Protein AF-D4KC86-F1 (afdb_monomer_lite)

Radius of gyration: 19.9 Å; chains: 1; bounding box: 44×31×63 Å

Secondary structure (DSSP, 8-state):
------EEEEEETTEEEEE-HHHHHHHHHHHHHHHHHHHHHHHHHHHHHHHHHHH---HHHHHTTHHHHHHHHHHH--TTS-HHHHHHHHHHHHHHHH-PPP----

Organism: NCBI:txid657322

pLDDT: mean 86.6, std 14.2, range [39.25, 98.12]

Structure (mmCIF, N/CA/C/O backbone):
data_AF-D4KC86-F1
#
_entry.id   AF-D4KC86-F1
#
loop_
_atom_site.group_PDB
_atom_site.id
_atom_site.type_symbol
_atom_site.label_atom_id
_atom_site.label_alt_id
_atom_site.label_comp_id
_atom_site.label_asym_id
_atom_site.label_entity_id
_atom_site.label_seq_id
_atom_site.pdbx_PDB_ins_code
_atom_site.Cartn_x
_atom_site.Cartn_y
_atom_site.Cartn_z
_atom_site.occupancy
_atom_site.B_iso_or_equiv
_atom_site.auth_seq_id
_atom_site.auth_comp_id
_atom_site.auth_asym_id
_atom_site.auth_atom_id
_atom_site.pdbx_PDB_model_num
ATOM 1 N N . MET A 1 1 ? 24.774 -19.933 -31.213 1.00 39.25 1 MET A N 1
ATOM 2 C CA . MET A 1 1 ? 24.033 -19.362 -30.068 1.00 39.25 1 MET A CA 1
ATOM 3 C C . MET A 1 1 ? 23.675 -17.934 -30.437 1.00 39.25 1 MET A C 1
ATOM 5 O O . MET A 1 1 ? 24.571 -17.185 -30.799 1.00 39.25 1 MET A O 1
ATOM 9 N N . ASN A 1 2 ? 22.379 -17.625 -30.522 1.00 46.81 2 ASN A N 1
ATOM 10 C CA . ASN A 1 2 ? 21.878 -16.374 -31.096 1.00 46.81 2 ASN A CA 1
ATOM 11 C C . ASN A 1 2 ? 22.165 -15.190 -30.169 1.00 46.81 2 ASN A C 1
ATOM 13 O O . ASN A 1 2 ? 21.728 -15.176 -29.025 1.00 46.81 2 ASN A O 1
ATOM 17 N N . SER A 1 3 ? 22.846 -14.186 -30.709 1.00 54.84 3 SER A N 1
ATOM 18 C CA . SER A 1 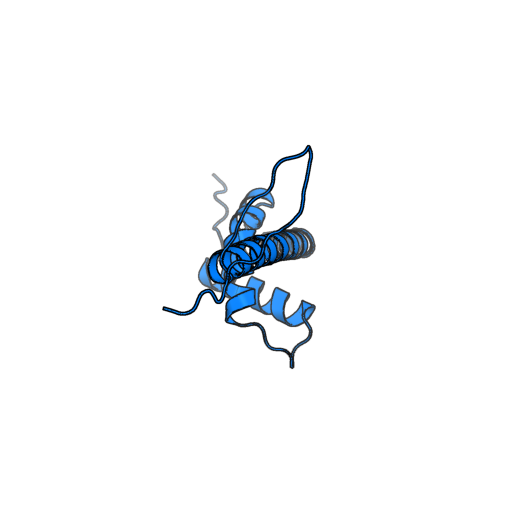3 ? 23.066 -12.852 -30.150 1.00 54.84 3 SER A CA 1
ATOM 19 C C . SER A 1 3 ? 21.776 -12.016 -30.155 1.00 54.84 3 SER A C 1
ATOM 21 O O . SER A 1 3 ? 21.716 -10.950 -30.765 1.00 54.84 3 SER A O 1
ATOM 23 N N . LYS A 1 4 ? 20.704 -12.530 -29.554 1.00 60.03 4 LYS A N 1
ATOM 24 C CA . LYS A 1 4 ? 19.457 -11.789 -29.348 1.00 60.03 4 LYS A CA 1
ATOM 25 C C . LYS A 1 4 ? 19.362 -11.496 -27.857 1.00 60.03 4 LYS A C 1
ATOM 27 O O . LYS A 1 4 ? 19.598 -12.416 -27.085 1.00 60.03 4 LYS A O 1
ATOM 32 N N . ASN A 1 5 ? 19.033 -10.251 -27.499 1.00 59.47 5 ASN A N 1
ATOM 33 C CA . ASN A 1 5 ? 18.701 -9.780 -26.142 1.00 59.47 5 ASN A CA 1
ATOM 34 C C . ASN A 1 5 ? 19.795 -8.991 -25.389 1.00 59.47 5 ASN A C 1
ATOM 36 O O . ASN A 1 5 ? 19.916 -9.112 -24.177 1.00 59.47 5 ASN A O 1
ATOM 40 N N . LYS A 1 6 ? 20.568 -8.133 -26.064 1.00 58.47 6 LYS A N 1
ATOM 41 C CA . LYS A 1 6 ? 21.230 -6.999 -25.389 1.00 58.47 6 LYS A CA 1
ATOM 42 C C . LYS A 1 6 ? 20.582 -5.708 -25.862 1.00 58.47 6 LYS A C 1
ATOM 44 O O . LYS A 1 6 ? 20.659 -5.397 -27.049 1.00 58.47 6 LYS A O 1
ATOM 49 N N . ILE A 1 7 ? 19.935 -4.986 -24.950 1.00 64.88 7 ILE A N 1
ATOM 50 C CA . ILE A 1 7 ? 19.449 -3.630 -25.205 1.00 64.88 7 ILE A CA 1
ATOM 51 C C . ILE A 1 7 ? 20.435 -2.684 -24.515 1.00 64.88 7 ILE A C 1
ATOM 53 O O . ILE A 1 7 ? 20.698 -2.789 -23.318 1.00 64.88 7 ILE A O 1
ATOM 57 N N . VAL A 1 8 ? 21.038 -1.793 -25.300 1.00 61.94 8 VAL A N 1
ATOM 58 C CA . VAL A 1 8 ? 21.920 -0.733 -24.798 1.00 61.94 8 VAL A CA 1
ATOM 59 C C . VAL A 1 8 ? 21.041 0.450 -24.409 1.00 61.94 8 VAL A C 1
ATOM 61 O O . VAL A 1 8 ? 20.330 0.979 -25.264 1.00 61.94 8 VAL A O 1
ATOM 64 N N . VAL A 1 9 ? 21.093 0.886 -23.149 1.00 66.00 9 VAL A N 1
ATOM 65 C CA . VAL A 1 9 ? 20.315 2.039 -22.668 1.00 66.00 9 VAL A CA 1
ATOM 66 C C . VAL A 1 9 ? 21.258 3.193 -22.310 1.00 66.00 9 VAL A C 1
ATOM 68 O O . VAL A 1 9 ? 21.917 3.184 -21.279 1.00 66.00 9 VAL A O 1
ATOM 71 N N . THR A 1 10 ? 21.276 4.169 -23.228 1.00 63.81 10 THR A N 1
ATOM 72 C CA . THR A 1 10 ? 21.787 5.561 -23.200 1.00 63.81 10 THR A CA 1
ATOM 73 C C . THR A 1 10 ? 23.236 5.842 -22.763 1.00 63.81 10 THR A C 1
ATOM 75 O O . THR A 1 10 ? 23.798 5.221 -21.868 1.00 63.81 10 THR A O 1
ATOM 78 N N . SER A 1 11 ? 23.828 6.873 -23.380 1.00 55.78 11 SER A N 1
ATOM 79 C CA . SER A 1 11 ? 25.042 7.534 -22.902 1.00 55.78 11 SER A CA 1
ATOM 80 C C . SER A 1 11 ? 24.676 8.671 -21.943 1.00 55.78 11 SER A C 1
ATOM 82 O O . SER A 1 11 ? 24.301 9.756 -22.391 1.00 55.78 11 SER A O 1
ATOM 84 N N . TRP A 1 12 ? 24.834 8.465 -20.637 1.00 59.75 12 TRP A N 1
ATOM 85 C CA . TRP A 1 12 ? 24.823 9.563 -19.665 1.00 59.75 12 TRP A CA 1
ATOM 86 C C . TRP A 1 12 ? 26.251 9.782 -19.160 1.00 59.75 12 TRP A C 1
ATOM 88 O O . TRP A 1 12 ? 26.919 8.840 -18.731 1.00 59.75 12 TRP A O 1
ATOM 98 N N . ASN A 1 13 ? 26.772 11.005 -19.299 1.00 71.12 13 ASN A N 1
ATOM 99 C CA . ASN A 1 13 ? 28.167 11.359 -18.986 1.00 71.12 13 ASN A CA 1
ATOM 100 C C . ASN A 1 13 ? 29.232 10.450 -19.642 1.00 71.12 13 ASN A C 1
ATOM 102 O O . ASN A 1 13 ? 30.275 10.172 -19.051 1.00 71.12 13 ASN A O 1
ATOM 106 N N . GLY A 1 14 ? 28.974 9.963 -20.861 1.00 72.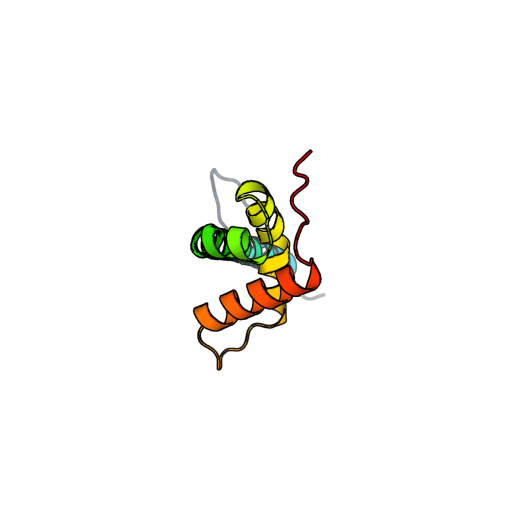88 14 GLY A N 1
ATOM 107 C CA . GLY A 1 14 ? 29.913 9.113 -21.606 1.00 72.88 14 GLY A CA 1
ATOM 108 C C . GLY A 1 14 ? 30.020 7.666 -21.107 1.00 72.88 14 GLY A C 1
ATOM 109 O O . GLY A 1 14 ? 30.881 6.931 -21.581 1.00 72.88 14 GLY A O 1
ATOM 110 N N . LYS A 1 15 ? 29.156 7.239 -20.176 1.00 71.12 15 LYS A N 1
ATOM 111 C CA . LYS A 1 15 ? 29.050 5.842 -19.735 1.00 71.12 15 LYS A CA 1
ATOM 112 C C . LYS A 1 15 ? 27.883 5.165 -20.444 1.00 71.12 15 LYS A C 1
ATOM 114 O O . LYS A 1 15 ? 26.812 5.756 -20.547 1.00 71.12 15 LYS A O 1
ATOM 119 N N . SER A 1 16 ? 28.096 3.936 -20.905 1.00 73.38 16 SER A N 1
ATOM 120 C CA . SER A 1 16 ? 27.059 3.073 -21.473 1.00 73.38 16 SER A CA 1
ATOM 121 C C . SER A 1 16 ? 26.968 1.781 -20.677 1.00 73.38 16 SER A C 1
ATOM 123 O O . SER A 1 16 ? 27.997 1.203 -20.321 1.00 73.38 16 SER A O 1
ATOM 125 N N . TRP A 1 17 ? 25.746 1.313 -20.464 1.00 73.00 17 TRP A N 1
ATOM 126 C CA . TRP A 1 17 ? 25.465 0.064 -19.770 1.00 73.00 17 TRP A CA 1
ATOM 127 C C . TRP A 1 17 ? 24.666 -0.852 -20.693 1.00 73.00 17 TRP A C 1
ATOM 129 O O . TRP A 1 17 ? 23.808 -0.402 -21.456 1.00 73.00 17 TRP A O 1
ATOM 139 N N . GLU A 1 18 ? 24.979 -2.141 -20.640 1.00 80.88 18 GLU A N 1
ATOM 140 C CA . GLU A 1 18 ? 24.232 -3.176 -21.345 1.00 80.88 18 GLU A CA 1
ATOM 141 C C . GLU A 1 18 ? 23.349 -3.890 -20.329 1.00 80.88 18 GLU A C 1
ATOM 143 O O . GLU A 1 18 ? 23.856 -4.375 -19.317 1.00 80.88 18 GLU A O 1
ATOM 148 N N . MET A 1 19 ? 22.048 -3.959 -20.603 1.00 81.19 19 MET A N 1
ATOM 149 C CA . MET A 1 19 ? 21.101 -4.706 -19.779 1.00 81.19 19 MET A CA 1
ATOM 150 C C . MET A 1 19 ? 20.424 -5.784 -20.624 1.00 81.19 19 MET A C 1
ATOM 152 O O . MET A 1 19 ? 20.155 -5.595 -21.819 1.00 81.19 19 MET A O 1
ATOM 156 N N . THR A 1 20 ? 20.169 -6.937 -20.009 1.00 86.56 20 THR A N 1
ATOM 157 C CA . THR A 1 20 ? 19.301 -7.956 -20.608 1.00 86.56 20 THR A CA 1
ATOM 158 C C . THR A 1 20 ? 17.832 -7.534 -20.463 1.00 86.56 20 THR A C 1
ATOM 160 O O . THR A 1 20 ? 17.514 -6.731 -19.582 1.00 86.56 20 THR A O 1
ATOM 163 N N . PRO A 1 21 ? 16.909 -8.043 -21.298 1.00 85.38 21 PRO A N 1
ATOM 164 C CA . PRO A 1 21 ? 15.477 -7.809 -21.143 1.00 85.38 21 PRO A CA 1
ATOM 165 C C . PRO A 1 21 ? 14.962 -8.123 -19.739 1.00 85.38 21 PRO A C 1
ATOM 167 O O . PRO A 1 21 ? 14.161 -7.363 -19.221 1.00 85.38 21 PRO A O 1
ATOM 170 N N . GLU A 1 22 ? 15.475 -9.172 -19.096 1.00 87.00 22 GLU A N 1
ATOM 171 C CA . GLU A 1 22 ? 15.083 -9.561 -17.738 1.00 87.00 22 GLU A CA 1
ATOM 172 C C . GLU A 1 22 ? 15.529 -8.518 -16.704 1.00 87.00 22 GLU A C 1
ATOM 174 O O . GLU A 1 22 ? 14.792 -8.202 -15.777 1.00 87.00 22 GLU A O 1
ATOM 179 N N . GLN A 1 23 ? 16.720 -7.932 -16.871 1.00 87.12 23 GLN A N 1
ATOM 180 C CA . GLN A 1 23 ? 17.186 -6.842 -16.006 1.00 87.12 23 GLN A CA 1
ATOM 181 C C . GLN A 1 23 ? 16.381 -5.559 -16.225 1.00 87.12 23 GLN A C 1
ATOM 183 O O . GLN A 1 23 ? 16.165 -4.797 -15.285 1.00 87.12 23 GLN A O 1
ATOM 188 N N . ILE A 1 24 ? 15.953 -5.312 -17.463 1.00 87.00 24 ILE A N 1
ATOM 189 C CA . ILE A 1 24 ? 15.086 -4.183 -17.804 1.00 87.00 24 ILE A CA 1
ATOM 190 C C . ILE A 1 24 ? 13.711 -4.381 -17.167 1.00 87.00 24 ILE A C 1
ATOM 192 O O . ILE A 1 24 ? 13.228 -3.480 -16.492 1.00 87.00 24 ILE A O 1
ATOM 196 N N . GLU A 1 25 ? 13.112 -5.561 -17.320 1.00 89.75 25 GLU A N 1
ATOM 197 C CA . GLU A 1 25 ? 11.836 -5.912 -16.699 1.00 89.75 25 GLU A CA 1
ATOM 198 C C . GLU A 1 25 ? 11.909 -5.810 -15.174 1.00 89.75 25 GLU A C 1
ATOM 200 O O . GLU A 1 25 ? 11.063 -5.153 -14.579 1.00 89.75 25 GLU A O 1
ATOM 205 N N . ALA A 1 26 ? 12.955 -6.348 -14.542 1.00 89.31 26 ALA A N 1
ATOM 206 C CA . ALA A 1 26 ? 13.145 -6.231 -13.098 1.00 89.31 26 ALA A CA 1
ATOM 207 C C . ALA A 1 26 ? 13.246 -4.766 -12.635 1.00 89.31 26 ALA A C 1
ATOM 209 O O . ALA A 1 26 ? 12.663 -4.403 -11.619 1.00 89.31 26 ALA A O 1
ATOM 210 N N . ALA A 1 27 ? 13.944 -3.907 -13.386 1.00 90.19 27 ALA A N 1
ATOM 211 C CA . ALA A 1 27 ? 14.022 -2.480 -13.075 1.00 90.19 27 ALA A CA 1
ATOM 212 C C . ALA A 1 27 ? 12.668 -1.770 -13.246 1.00 90.19 27 ALA A C 1
ATOM 214 O O . ALA A 1 27 ? 12.327 -0.907 -12.436 1.00 90.19 27 ALA A O 1
ATOM 215 N N . TYR A 1 28 ? 11.890 -2.140 -14.269 1.00 90.62 28 TYR A N 1
ATOM 216 C CA . TYR A 1 28 ? 10.530 -1.635 -14.451 1.00 90.62 28 TYR A CA 1
ATOM 217 C C . TYR A 1 28 ? 9.613 -2.064 -13.308 1.00 90.62 28 TYR A C 1
ATOM 219 O O . TYR A 1 28 ? 8.974 -1.200 -12.723 1.00 90.62 28 TYR A O 1
ATOM 227 N N . ARG A 1 29 ? 9.606 -3.352 -12.944 1.00 91.12 29 ARG A N 1
ATOM 228 C CA . ARG A 1 29 ? 8.820 -3.884 -11.819 1.00 91.12 29 ARG A CA 1
ATOM 229 C C . ARG A 1 29 ? 9.198 -3.235 -10.498 1.00 91.12 29 ARG A C 1
ATOM 231 O O . ARG A 1 29 ? 8.322 -2.836 -9.750 1.00 91.12 29 ARG A O 1
ATOM 238 N N . TYR A 1 30 ? 10.496 -3.048 -10.250 1.00 91.88 30 TYR A N 1
ATOM 239 C CA . TYR A 1 30 ? 10.955 -2.316 -9.073 1.00 91.88 30 TYR A CA 1
ATOM 240 C C . TYR A 1 30 ? 10.358 -0.909 -9.038 1.00 91.88 30 TYR A C 1
ATOM 242 O O . TYR A 1 30 ? 9.838 -0.484 -8.015 1.00 91.88 30 TYR A O 1
ATOM 250 N N . LYS A 1 31 ? 10.412 -0.173 -10.155 1.00 93.75 31 LYS A N 1
ATOM 251 C CA . LYS A 1 31 ? 9.895 1.196 -10.180 1.00 93.75 31 LYS A CA 1
ATOM 252 C C . LYS A 1 31 ? 8.366 1.255 -10.098 1.00 93.75 31 LYS A C 1
ATOM 254 O O . LYS A 1 31 ? 7.858 2.177 -9.473 1.00 93.75 31 LYS A O 1
ATOM 259 N N . GLU A 1 32 ? 7.672 0.299 -10.710 1.00 92.88 32 GLU A N 1
ATOM 260 C CA . GLU A 1 32 ? 6.218 0.115 -10.618 1.00 92.88 32 GLU A CA 1
ATOM 261 C C . GLU A 1 32 ? 5.786 -0.115 -9.164 1.00 92.88 32 GLU A C 1
ATOM 263 O O . GLU A 1 32 ? 4.974 0.660 -8.669 1.00 92.88 32 GLU A O 1
ATOM 268 N N . HIS A 1 33 ? 6.428 -1.050 -8.451 1.00 92.25 33 HIS A N 1
ATOM 269 C CA . HIS A 1 33 ? 6.165 -1.310 -7.028 1.00 92.25 33 HIS A CA 1
ATOM 270 C C . HIS A 1 33 ? 6.342 -0.052 -6.172 1.00 92.25 33 HIS A C 1
ATOM 272 O O . HIS A 1 33 ? 5.489 0.285 -5.365 1.00 92.25 33 HIS A O 1
ATOM 278 N N . GLN A 1 34 ? 7.415 0.720 -6.391 1.00 95.81 34 GLN A N 1
ATOM 279 C CA . GLN A 1 34 ? 7.623 1.978 -5.656 1.00 95.81 34 GLN A CA 1
ATOM 280 C C . GLN A 1 34 ? 6.492 2.993 -5.878 1.00 95.81 34 GLN A C 1
ATOM 282 O O . GLN A 1 34 ? 6.125 3.692 -4.942 1.00 95.81 34 GLN A O 1
ATOM 287 N N . TYR A 1 35 ? 5.927 3.072 -7.087 1.00 95.06 35 TYR A N 1
ATOM 288 C CA . TYR A 1 35 ? 4.757 3.922 -7.320 1.00 95.06 35 TYR A CA 1
ATOM 289 C C . TYR A 1 35 ? 3.513 3.395 -6.605 1.00 95.06 35 TYR A C 1
A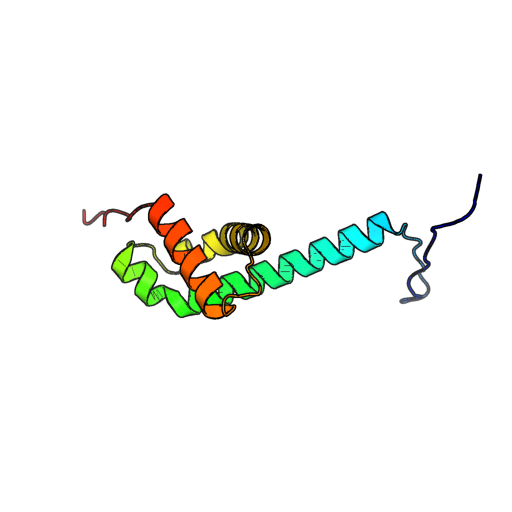TOM 291 O O . TYR A 1 35 ? 2.712 4.191 -6.134 1.00 95.06 35 TYR A O 1
ATOM 299 N N . ARG A 1 36 ? 3.360 2.073 -6.480 1.00 94.88 36 ARG A N 1
ATOM 300 C CA . ARG A 1 36 ? 2.255 1.491 -5.711 1.00 94.88 36 ARG A CA 1
ATOM 301 C C . ARG A 1 36 ? 2.382 1.715 -4.213 1.00 94.88 36 ARG A C 1
ATOM 303 O O . ARG A 1 36 ? 1.361 1.949 -3.579 1.00 94.88 36 ARG A O 1
ATOM 310 N N . ILE A 1 37 ? 3.598 1.720 -3.668 1.00 97.06 37 ILE A N 1
ATOM 311 C CA . ILE A 1 37 ? 3.833 2.146 -2.281 1.00 97.06 37 ILE A CA 1
ATOM 312 C C . ILE A 1 37 ? 3.437 3.615 -2.112 1.00 97.06 37 ILE A C 1
ATOM 314 O O . ILE A 1 37 ? 2.673 3.923 -1.208 1.00 97.06 37 ILE A O 1
ATOM 318 N N . GLU A 1 38 ? 3.885 4.508 -3.005 1.00 97.25 38 GLU A N 1
ATOM 319 C CA . GLU A 1 38 ? 3.499 5.930 -2.965 1.00 97.25 38 GLU A CA 1
ATOM 320 C C . GLU A 1 38 ? 1.963 6.102 -3.048 1.00 97.25 38 GLU A C 1
ATOM 322 O O . GLU A 1 38 ? 1.383 6.919 -2.333 1.00 97.25 38 GLU A O 1
ATOM 327 N N . ASP A 1 39 ? 1.268 5.321 -3.883 1.00 96.38 39 ASP A N 1
ATOM 328 C CA . ASP A 1 39 ? -0.201 5.317 -3.937 1.00 96.38 39 ASP A CA 1
ATOM 329 C C . ASP A 1 39 ? -0.815 4.823 -2.616 1.00 96.38 39 ASP A C 1
ATOM 331 O O . ASP A 1 39 ? -1.727 5.461 -2.090 1.00 96.38 39 ASP A O 1
ATOM 335 N N . ALA A 1 40 ? -0.306 3.721 -2.059 1.00 97.38 40 ALA A N 1
ATOM 336 C CA . ALA A 1 40 ? -0.773 3.154 -0.798 1.00 97.38 40 ALA A CA 1
ATOM 337 C C . ALA A 1 40 ? -0.593 4.132 0.374 1.00 97.38 40 ALA A C 1
ATOM 339 O O . ALA A 1 40 ? -1.518 4.301 1.165 1.00 97.38 40 ALA A O 1
ATOM 340 N N . GLU A 1 41 ? 0.544 4.829 0.447 1.00 98.12 41 GLU A N 1
ATOM 341 C CA . GLU A 1 41 ? 0.801 5.904 1.412 1.00 98.12 41 GLU A CA 1
ATOM 342 C C . GLU A 1 41 ? -0.269 6.998 1.319 1.00 98.12 41 GLU A C 1
ATOM 344 O O . GLU A 1 41 ? -0.853 7.380 2.330 1.00 98.12 41 GLU A O 1
ATOM 349 N N . ASN A 1 42 ? -0.586 7.465 0.107 1.00 97.56 42 ASN A N 1
ATOM 350 C CA . ASN A 1 42 ? -1.615 8.489 -0.094 1.00 97.56 42 ASN A CA 1
ATOM 351 C C . ASN A 1 42 ? -3.016 8.002 0.310 1.00 97.56 42 ASN A C 1
ATOM 353 O O . ASN A 1 42 ? -3.818 8.778 0.833 1.00 97.56 42 ASN A O 1
ATOM 357 N N . GLN A 1 43 ? -3.332 6.729 0.056 1.00 97.25 43 GLN A N 1
ATOM 358 C CA . GLN A 1 43 ? -4.616 6.141 0.443 1.00 97.25 43 GLN A CA 1
ATOM 359 C C . GLN A 1 43 ? -4.722 5.977 1.959 1.00 97.25 43 GLN A C 1
ATOM 361 O O . GLN A 1 43 ? -5.770 6.271 2.527 1.00 97.25 43 GLN A O 1
ATOM 366 N N . LEU A 1 44 ? -3.648 5.546 2.617 1.00 97.69 44 LEU A N 1
ATOM 367 C CA . LEU A 1 44 ? -3.582 5.424 4.069 1.00 97.69 44 LEU A CA 1
ATOM 368 C C . LEU A 1 44 ? -3.684 6.788 4.751 1.00 97.69 44 LEU A C 1
ATOM 370 O O . LEU A 1 44 ? -4.521 6.948 5.633 1.00 97.69 44 LEU A O 1
ATOM 374 N N . ASP A 1 45 ? -2.928 7.783 4.285 1.00 98.06 45 ASP A N 1
ATOM 375 C CA . ASP A 1 45 ? -2.987 9.157 4.793 1.00 98.06 45 ASP A CA 1
ATOM 376 C C . ASP A 1 45 ? -4.396 9.753 4.640 1.00 98.06 45 ASP A C 1
ATOM 378 O O . ASP A 1 45 ? -4.972 10.279 5.592 1.00 98.06 45 ASP A O 1
ATOM 382 N N . GLY A 1 46 ? -5.016 9.576 3.467 1.00 97.00 46 GLY A N 1
ATOM 383 C CA . GLY A 1 46 ? -6.378 10.045 3.200 1.00 97.00 46 GLY A CA 1
ATOM 384 C C . GLY A 1 46 ? -7.472 9.354 4.024 1.00 97.00 46 GLY A C 1
ATOM 385 O O . GLY A 1 46 ? -8.573 9.895 4.138 1.00 97.00 46 GLY A O 1
ATOM 386 N N . ASN A 1 47 ? -7.184 8.181 4.597 1.00 96.69 47 ASN A N 1
ATOM 387 C CA . ASN A 1 47 ? -8.104 7.394 5.421 1.00 96.69 47 ASN A CA 1
ATOM 388 C C . ASN A 1 47 ? -7.679 7.319 6.899 1.00 96.69 47 ASN A C 1
ATOM 390 O O . ASN A 1 47 ? -8.348 6.640 7.680 1.00 96.69 47 ASN A O 1
ATOM 394 N N . ALA A 1 48 ? -6.606 8.011 7.297 1.00 97.06 48 ALA A N 1
ATOM 395 C CA . ALA A 1 48 ? -5.969 7.832 8.598 1.00 97.06 48 ALA A CA 1
ATOM 396 C C . ALA A 1 48 ? -6.919 8.112 9.770 1.00 97.06 48 ALA A C 1
ATOM 398 O O . ALA A 1 48 ? -7.008 7.292 10.678 1.00 97.06 48 ALA A O 1
ATOM 399 N N . ASP A 1 49 ? -7.693 9.201 9.702 1.00 96.88 49 ASP A N 1
ATOM 400 C CA . ASP A 1 49 ? -8.668 9.570 10.741 1.00 96.88 49 ASP A CA 1
ATOM 401 C C . ASP A 1 49 ? -9.696 8.449 10.992 1.00 96.88 49 ASP A C 1
ATOM 403 O O . ASP A 1 49 ? -10.027 8.127 12.133 1.00 96.88 49 ASP A O 1
ATOM 407 N N . TRP A 1 50 ? -10.199 7.831 9.919 1.00 96.38 50 TRP A N 1
ATOM 408 C CA . TRP A 1 50 ? -11.172 6.741 10.015 1.00 96.38 50 TRP A CA 1
ATOM 409 C C . TRP A 1 50 ? -10.529 5.456 10.550 1.00 96.38 50 TRP A C 1
ATOM 411 O O . TRP A 1 50 ? -11.121 4.768 11.384 1.00 96.38 50 TRP A O 1
ATOM 421 N N . ILE A 1 51 ? -9.312 5.140 10.102 1.00 96.56 51 ILE A N 1
ATOM 422 C CA . ILE A 1 51 ? -8.573 3.964 10.572 1.00 96.56 51 ILE A CA 1
ATOM 423 C C . ILE A 1 51 ? -8.233 4.102 12.065 1.00 96.56 51 ILE A C 1
ATOM 425 O O . ILE A 1 51 ? -8.371 3.135 12.816 1.00 96.56 51 ILE A O 1
ATOM 429 N N . GLU A 1 52 ? -7.835 5.292 12.515 1.00 96.12 52 GLU A N 1
ATOM 430 C CA . GLU A 1 52 ? -7.574 5.584 13.926 1.00 96.12 52 GLU A CA 1
ATOM 431 C C . GLU A 1 52 ? -8.839 5.391 14.776 1.00 96.12 52 GLU A C 1
ATOM 433 O O . GLU A 1 52 ? -8.795 4.708 15.800 1.00 96.12 52 GLU A O 1
ATOM 438 N N . GLU A 1 53 ? -9.988 5.917 14.341 1.00 95.44 53 GLU A N 1
ATOM 439 C CA . GLU A 1 53 ? -11.257 5.781 15.069 1.00 95.44 53 GLU A CA 1
ATOM 440 C C . GLU A 1 53 ? -11.716 4.313 15.196 1.00 95.44 53 GLU A C 1
ATOM 442 O O . GLU A 1 53 ? -12.120 3.854 16.278 1.00 95.44 53 GLU A O 1
ATOM 447 N N . GLU A 1 54 ? -11.644 3.564 14.094 1.00 95.69 54 GLU A N 1
ATOM 448 C CA . GLU A 1 54 ? -12.172 2.201 14.014 1.00 95.69 54 GLU A CA 1
ATOM 449 C C . GLU A 1 54 ? -11.214 1.171 14.634 1.00 95.69 54 GLU A C 1
ATOM 451 O O . GLU A 1 54 ? -11.634 0.301 15.409 1.00 95.69 54 GLU A O 1
ATOM 456 N N . TYR A 1 55 ? -9.916 1.298 14.347 1.00 95.44 55 TYR A N 1
ATOM 457 C CA . TYR A 1 55 ? -8.906 0.294 14.681 1.00 95.44 55 TYR A CA 1
ATOM 458 C C . TYR A 1 55 ? -7.903 0.746 15.748 1.00 95.44 55 TYR A C 1
ATOM 460 O O . TYR A 1 55 ? -7.220 -0.107 16.312 1.00 95.44 55 TYR A O 1
ATOM 468 N N . GLY A 1 56 ? -7.828 2.035 16.093 1.00 95.88 56 GLY A N 1
ATOM 469 C CA . GLY A 1 56 ? -6.981 2.535 17.185 1.00 95.88 56 GLY A CA 1
ATOM 470 C C . GLY A 1 56 ? -5.487 2.631 16.858 1.00 95.88 56 GLY A C 1
ATOM 471 O O . GLY A 1 56 ? -4.665 2.651 17.775 1.00 95.88 56 GLY A O 1
ATOM 472 N N . TYR A 1 57 ? -5.124 2.649 15.575 1.00 95.75 57 TYR A N 1
ATOM 473 C CA . TYR A 1 57 ? -3.743 2.856 15.134 1.00 95.75 57 TYR A CA 1
ATOM 474 C C . TYR A 1 57 ? -3.442 4.347 15.017 1.00 95.75 57 TYR A C 1
ATOM 476 O O . TYR A 1 57 ? -4.253 5.103 14.493 1.00 95.75 57 TYR A O 1
ATOM 484 N N . SER A 1 58 ? -2.266 4.764 15.486 1.00 96.31 58 SER A N 1
ATOM 485 C CA . SER A 1 58 ? -1.790 6.131 15.245 1.00 96.31 58 SER A CA 1
ATOM 486 C C . SER A 1 58 ? -1.379 6.324 13.783 1.00 96.31 58 SER A C 1
ATOM 488 O O . SER A 1 58 ? -1.037 5.355 13.111 1.00 96.31 58 SER A O 1
ATOM 490 N N . HIS A 1 59 ? -1.357 7.570 13.302 1.00 96.31 59 HIS A N 1
ATOM 491 C CA . HIS A 1 59 ? -0.960 7.896 11.923 1.00 96.31 59 HIS A CA 1
ATOM 492 C C . HIS A 1 59 ? 0.374 7.251 11.510 1.00 96.31 59 HIS A C 1
ATOM 494 O O . HIS A 1 59 ? 0.420 6.558 10.499 1.00 96.31 59 HIS A O 1
ATOM 500 N N . ASP A 1 60 ? 1.420 7.375 12.333 1.00 96.88 60 ASP A N 1
ATOM 501 C CA . ASP A 1 60 ? 2.730 6.772 12.046 1.00 96.88 60 ASP A CA 1
ATOM 502 C C . ASP A 1 60 ? 2.634 5.241 11.878 1.00 96.88 60 ASP A C 1
ATOM 504 O O . ASP A 1 60 ? 3.228 4.673 10.965 1.00 96.88 60 ASP A O 1
ATOM 508 N N . GLU A 1 61 ? 1.840 4.568 12.718 1.00 96.12 61 GLU A N 1
ATOM 509 C CA . GLU A 1 61 ? 1.632 3.115 12.634 1.00 96.12 61 GLU A CA 1
ATOM 510 C C . GLU A 1 61 ? 0.799 2.711 11.419 1.00 96.12 61 GLU A C 1
ATOM 512 O O . GLU A 1 61 ? 1.000 1.633 10.872 1.00 96.12 61 GLU A O 1
ATOM 517 N N . ILE A 1 62 ? -0.144 3.557 11.003 1.00 97.50 62 ILE A N 1
ATOM 518 C CA . ILE A 1 62 ? -0.928 3.352 9.786 1.00 97.50 62 ILE A CA 1
ATOM 519 C C . ILE A 1 62 ? 0.008 3.390 8.572 1.00 97.50 62 ILE A C 1
ATOM 521 O O . ILE A 1 62 ? -0.093 2.526 7.703 1.00 97.50 62 ILE A O 1
ATOM 525 N N . MET A 1 63 ? 0.947 4.339 8.530 1.00 97.38 63 MET A N 1
ATOM 526 C CA . MET A 1 63 ? 1.890 4.487 7.417 1.00 97.38 63 MET A CA 1
ATOM 527 C C . MET A 1 63 ? 2.861 3.307 7.286 1.00 97.38 63 MET A C 1
ATOM 529 O O . MET A 1 63 ? 3.236 2.956 6.166 1.00 97.38 63 MET A O 1
ATOM 533 N N . ASP A 1 64 ? 3.206 2.632 8.387 1.00 96.81 64 ASP A N 1
ATOM 534 C CA . ASP A 1 64 ? 4.048 1.425 8.363 1.00 96.81 64 ASP A CA 1
ATOM 535 C C . ASP A 1 64 ? 3.427 0.266 7.550 1.00 96.81 64 ASP A C 1
ATOM 537 O O . ASP A 1 64 ? 4.141 -0.650 7.135 1.00 96.81 64 ASP A O 1
ATOM 541 N N . PHE A 1 65 ? 2.119 0.310 7.262 1.00 96.31 65 PHE A N 1
ATOM 542 C CA . PHE A 1 65 ? 1.434 -0.686 6.434 1.00 96.31 65 PHE A CA 1
ATOM 543 C C . PHE A 1 65 ? 1.494 -0.419 4.921 1.00 96.31 65 PHE A C 1
ATOM 545 O O . PHE A 1 65 ? 0.986 -1.236 4.153 1.00 96.31 65 PHE A O 1
ATOM 552 N N . ALA A 1 66 ? 2.085 0.686 4.452 1.00 97.38 66 ALA A N 1
ATOM 553 C CA . ALA A 1 66 ? 2.006 1.079 3.040 1.00 97.38 66 ALA A CA 1
ATOM 554 C C . ALA A 1 66 ? 2.572 0.036 2.060 1.00 97.38 66 ALA A C 1
ATOM 556 O O . ALA A 1 66 ? 1.939 -0.252 1.044 1.00 97.38 66 ALA A O 1
ATOM 557 N N . ASP A 1 67 ? 3.722 -0.568 2.372 1.00 96.19 67 ASP A N 1
ATOM 558 C CA . ASP A 1 67 ? 4.333 -1.608 1.526 1.00 96.19 67 ASP A CA 1
ATOM 559 C C . ASP A 1 67 ? 3.439 -2.858 1.452 1.00 96.19 67 ASP A C 1
ATOM 561 O O . ASP A 1 67 ? 3.113 -3.351 0.374 1.00 96.19 67 ASP A O 1
ATOM 565 N N . GLU A 1 68 ? 2.927 -3.306 2.602 1.00 95.44 68 GLU A N 1
ATOM 566 C CA . GLU A 1 68 ? 2.032 -4.464 2.689 1.00 95.44 68 GLU A CA 1
ATOM 567 C C . GLU A 1 68 ? 0.686 -4.212 1.985 1.00 95.44 68 GLU A C 1
ATOM 569 O O . GLU A 1 68 ? 0.111 -5.110 1.362 1.00 95.44 68 GLU A O 1
ATOM 574 N N . LEU A 1 69 ? 0.169 -2.983 2.062 1.00 96.62 69 LEU A N 1
ATOM 575 C CA . LEU A 1 69 ? -1.050 -2.581 1.371 1.00 96.62 69 LEU A CA 1
ATOM 576 C C . LEU A 1 69 ? -0.845 -2.546 -0.150 1.00 96.62 69 LEU A C 1
ATOM 578 O O . LEU A 1 69 ? -1.715 -3.026 -0.881 1.00 96.62 69 LEU A O 1
ATOM 582 N N . ALA A 1 70 ? 0.292 -2.027 -0.622 1.00 95.69 70 ALA A N 1
ATOM 583 C CA . ALA A 1 70 ? 0.642 -2.002 -2.040 1.00 95.69 70 ALA A CA 1
ATOM 584 C C . ALA A 1 70 ? 0.702 -3.420 -2.630 1.00 95.69 70 ALA A C 1
ATOM 586 O O . ALA A 1 70 ? 0.061 -3.682 -3.649 1.00 95.69 70 ALA A O 1
ATOM 587 N N . GLU A 1 71 ? 1.370 -4.357 -1.948 1.00 93.50 71 GLU A N 1
ATOM 588 C CA . GLU A 1 71 ? 1.418 -5.767 -2.363 1.00 93.50 71 GLU A CA 1
ATOM 589 C C . GLU A 1 71 ? 0.011 -6.385 -2.445 1.00 93.50 71 GLU A C 1
ATOM 591 O O . GLU A 1 71 ? -0.347 -7.026 -3.436 1.00 93.50 71 GLU A O 1
ATOM 596 N N . ARG A 1 72 ? -0.837 -6.152 -1.432 1.00 92.69 72 ARG A N 1
ATOM 597 C CA . ARG A 1 72 ? -2.219 -6.663 -1.428 1.00 92.69 72 ARG A CA 1
ATOM 598 C C . ARG A 1 72 ? -3.073 -6.099 -2.552 1.00 92.69 72 ARG A C 1
ATOM 600 O O . ARG A 1 72 ? -3.956 -6.804 -3.046 1.00 92.69 72 ARG A O 1
ATOM 607 N N . PHE A 1 73 ? -2.868 -4.833 -2.895 1.00 92.75 73 PHE A N 1
ATOM 608 C CA . PHE A 1 73 ? -3.568 -4.193 -3.995 1.00 92.75 73 PHE A CA 1
ATOM 609 C C . PHE A 1 73 ? -3.135 -4.797 -5.331 1.00 92.75 73 PHE A C 1
ATOM 611 O O . PHE A 1 73 ? -3.993 -5.219 -6.102 1.00 92.75 73 PHE A O 1
ATOM 618 N N . GLU A 1 74 ? -1.829 -4.930 -5.582 1.00 90.44 74 GLU A N 1
ATOM 619 C CA . GLU A 1 74 ? -1.314 -5.539 -6.815 1.00 90.44 74 GLU A CA 1
ATOM 620 C C . GLU A 1 74 ? -1.817 -6.978 -7.023 1.00 90.44 74 GLU A C 1
ATOM 622 O O . GLU A 1 74 ? -2.228 -7.332 -8.131 1.00 90.44 74 GLU A O 1
ATOM 627 N N . ASP A 1 75 ? -1.854 -7.787 -5.962 1.00 89.44 75 ASP A N 1
ATOM 628 C CA . ASP A 1 75 ? -2.287 -9.189 -6.024 1.00 89.44 75 ASP A CA 1
ATOM 629 C C . ASP A 1 75 ? -3.787 -9.365 -6.309 1.00 89.44 75 ASP A C 1
ATOM 631 O O . ASP A 1 75 ? -4.210 -10.403 -6.835 1.00 89.44 75 ASP A O 1
ATOM 635 N N . LYS A 1 76 ? -4.613 -8.383 -5.933 1.00 86.62 76 LYS A N 1
ATOM 636 C CA . LYS A 1 76 ? -6.081 -8.489 -5.966 1.00 86.62 76 LYS A CA 1
ATOM 637 C C . LYS A 1 76 ? -6.768 -7.445 -6.843 1.00 86.62 76 LYS A C 1
ATOM 639 O O . LYS A 1 76 ? -7.998 -7.404 -6.842 1.00 86.62 76 LYS A O 1
ATOM 644 N N . PHE A 1 77 ? -6.000 -6.650 -7.583 1.00 83.38 77 PHE A N 1
ATOM 645 C CA . PHE A 1 77 ? -6.521 -5.577 -8.419 1.00 83.38 77 PHE A CA 1
ATOM 646 C C . PHE A 1 77 ? -7.587 -6.085 -9.400 1.00 83.38 77 PHE A C 1
ATOM 648 O O . PHE A 1 77 ? -7.304 -6.923 -10.266 1.00 83.38 77 PHE A O 1
ATOM 655 N N . AS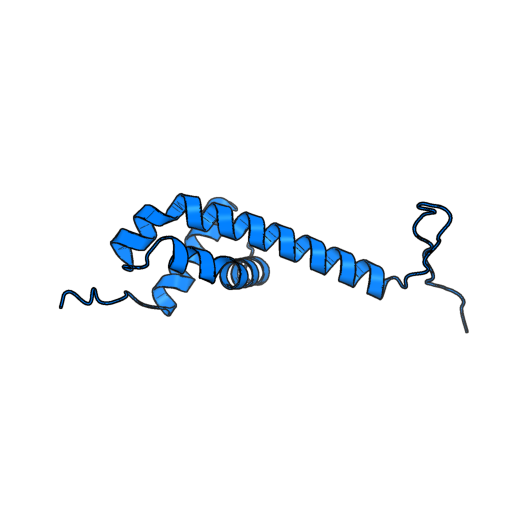P A 1 78 ? -8.809 -5.557 -9.290 1.00 83.88 78 ASP A N 1
ATOM 656 C CA . ASP A 1 78 ? -9.925 -5.895 -10.182 1.00 83.88 78 ASP A CA 1
ATOM 657 C C . ASP A 1 78 ? -10.297 -4.704 -11.068 1.00 83.88 78 ASP A C 1
ATOM 659 O O . ASP A 1 78 ? -10.868 -3.710 -10.625 1.00 83.88 78 ASP A O 1
ATOM 663 N N . CYS A 1 79 ? -10.059 -4.837 -12.375 1.00 85.25 79 CYS A N 1
ATOM 664 C CA . CYS A 1 79 ? -10.368 -3.795 -13.352 1.00 85.25 79 CYS A CA 1
ATOM 665 C C . CYS A 1 79 ? -11.871 -3.509 -13.533 1.00 85.25 79 CYS A C 1
ATOM 667 O O . CYS A 1 79 ? -12.226 -2.568 -14.247 1.00 85.25 79 CYS A O 1
ATOM 669 N N . ASN A 1 80 ? -12.754 -4.311 -12.928 1.00 91.50 80 ASN A N 1
ATOM 670 C CA . ASN A 1 80 ? -14.199 -4.078 -12.920 1.00 91.50 80 ASN A CA 1
ATOM 671 C C . ASN A 1 80 ? -14.672 -3.229 -11.730 1.00 91.50 80 ASN A C 1
ATOM 673 O O . ASN A 1 80 ? -15.847 -2.854 -11.690 1.00 91.50 80 ASN A O 1
ATOM 677 N N . VAL A 1 81 ? -13.789 -2.937 -10.775 1.00 88.88 81 VAL A N 1
ATOM 678 C CA . VAL A 1 81 ? -14.059 -2.111 -9.595 1.00 88.88 81 VAL A CA 1
ATOM 679 C C . VAL A 1 81 ? -13.353 -0.766 -9.770 1.00 88.88 81 VAL A C 1
ATOM 681 O O . VAL A 1 81 ? -12.367 -0.656 -10.501 1.00 88.88 81 VAL A O 1
ATOM 684 N N . SER A 1 82 ? -13.892 0.301 -9.173 1.00 92.38 82 SER A N 1
ATOM 685 C CA . SER A 1 82 ? -13.175 1.576 -9.191 1.00 92.38 82 SER A CA 1
ATOM 686 C C . SER A 1 82 ? -11.920 1.459 -8.326 1.00 92.38 82 SER A C 1
ATOM 688 O O . SER A 1 82 ? -11.953 0.834 -7.271 1.00 92.38 82 SER A O 1
ATOM 690 N N . GLU A 1 83 ? -10.816 2.064 -8.760 1.00 88.44 83 GLU A N 1
ATOM 691 C CA . GLU A 1 83 ? -9.542 1.978 -8.036 1.00 88.44 83 GLU A CA 1
ATOM 692 C C . GLU A 1 83 ? -9.677 2.444 -6.579 1.00 88.44 83 GLU A C 1
ATOM 694 O O . GLU A 1 83 ? -9.169 1.788 -5.677 1.00 88.44 83 GLU A O 1
ATOM 699 N N . ASN A 1 84 ? -10.446 3.508 -6.332 1.00 90.25 84 ASN A N 1
ATOM 700 C CA . ASN A 1 84 ? -10.715 3.988 -4.975 1.00 90.25 84 ASN A CA 1
ATOM 701 C C . ASN A 1 84 ? -11.478 2.959 -4.126 1.00 90.25 84 ASN A C 1
ATOM 703 O O . ASN A 1 84 ? -11.143 2.772 -2.960 1.00 90.25 84 ASN A O 1
ATOM 707 N N . ASP A 1 85 ? -12.492 2.292 -4.690 1.00 93.12 85 ASP A N 1
ATOM 708 C CA . ASP A 1 85 ? -13.244 1.266 -3.956 1.00 93.12 85 ASP A CA 1
ATOM 709 C C . ASP A 1 85 ? -12.365 0.042 -3.656 1.00 93.12 85 ASP A C 1
ATOM 711 O O . ASP A 1 85 ? -12.488 -0.558 -2.588 1.00 93.12 85 ASP A O 1
ATOM 715 N N . ASP A 1 86 ? -11.462 -0.316 -4.573 1.00 93.50 86 ASP A N 1
ATOM 716 C CA . ASP A 1 86 ? -10.523 -1.424 -4.388 1.00 93.50 86 ASP A CA 1
ATOM 717 C C . ASP A 1 86 ? -9.491 -1.097 -3.293 1.00 93.50 86 ASP A C 1
ATOM 719 O O . ASP A 1 86 ? -9.292 -1.893 -2.376 1.00 93.50 86 ASP A O 1
ATOM 723 N N . TRP A 1 87 ? -8.926 0.117 -3.287 1.00 95.00 87 TRP A N 1
ATOM 724 C CA . TRP A 1 87 ? -8.046 0.582 -2.207 1.00 95.00 87 TRP A CA 1
ATOM 725 C C . TRP A 1 87 ? -8.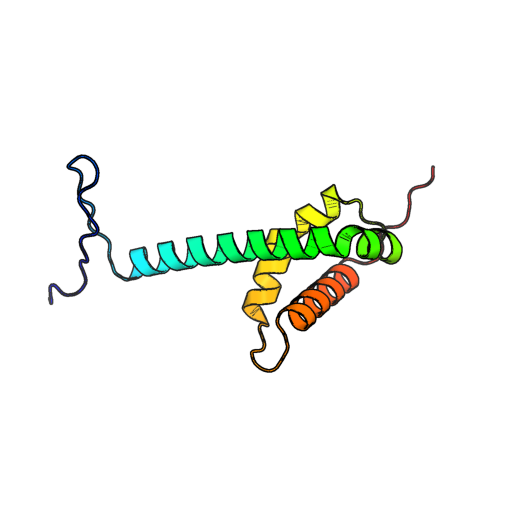725 0.530 -0.837 1.00 95.00 87 TRP A C 1
ATOM 727 O O . TRP A 1 87 ? -8.170 -0.048 0.099 1.00 95.00 87 TRP A O 1
ATOM 737 N N . VAL A 1 88 ? -9.945 1.063 -0.716 1.00 94.75 88 VAL A N 1
ATOM 738 C CA . VAL A 1 88 ? -10.701 1.018 0.547 1.00 94.75 88 VAL A CA 1
ATOM 739 C C . VAL A 1 88 ? -10.974 -0.427 0.969 1.00 94.75 88 VAL A C 1
ATOM 741 O O . VAL A 1 88 ? -10.792 -0.766 2.137 1.00 94.75 88 VAL A O 1
ATOM 744 N N . ALA A 1 89 ? -11.347 -1.310 0.037 1.00 94.69 89 ALA A N 1
ATOM 745 C CA . ALA A 1 89 ? -11.550 -2.725 0.342 1.00 94.69 89 ALA A CA 1
ATOM 746 C C . ALA A 1 89 ? -10.269 -3.397 0.865 1.00 94.69 89 ALA A C 1
ATOM 748 O O . ALA A 1 89 ? -10.331 -4.188 1.808 1.00 94.69 89 ALA A O 1
ATOM 749 N N . ARG A 1 90 ? -9.103 -3.070 0.296 1.00 95.50 90 ARG A N 1
ATOM 750 C CA . ARG A 1 90 ? -7.808 -3.592 0.758 1.00 95.50 90 ARG A CA 1
ATOM 751 C C . ARG A 1 90 ? -7.411 -3.055 2.131 1.00 95.50 90 ARG A C 1
ATOM 753 O O . ARG A 1 90 ? -6.908 -3.834 2.938 1.00 95.50 90 ARG A O 1
ATOM 760 N N . ILE A 1 91 ? -7.692 -1.782 2.418 1.00 96.31 91 ILE A N 1
ATOM 761 C CA . ILE A 1 91 ? -7.501 -1.189 3.749 1.00 96.31 91 ILE A CA 1
ATOM 762 C C . ILE A 1 91 ? -8.362 -1.930 4.780 1.00 96.31 91 ILE A C 1
ATOM 764 O O . ILE A 1 91 ? -7.828 -2.390 5.787 1.00 96.31 91 ILE A O 1
ATOM 768 N N . ILE A 1 92 ? -9.661 -2.120 4.506 1.00 95.62 92 ILE A N 1
ATOM 769 C CA . ILE A 1 92 ? -10.576 -2.857 5.399 1.00 95.62 92 ILE A CA 1
ATOM 770 C C . ILE A 1 92 ? -10.042 -4.264 5.665 1.00 95.62 92 ILE A C 1
ATOM 772 O O . ILE A 1 92 ? -9.846 -4.634 6.814 1.00 95.62 92 ILE A O 1
ATOM 776 N N . GLU A 1 93 ? -9.747 -5.035 4.614 1.00 94.81 93 GLU A N 1
ATOM 777 C CA . GLU A 1 93 ? -9.259 -6.411 4.764 1.00 94.81 93 GLU A CA 1
ATOM 778 C C . GLU A 1 93 ? -7.972 -6.502 5.592 1.00 94.81 93 GLU A C 1
ATOM 780 O O . GLU A 1 93 ? -7.793 -7.452 6.357 1.00 94.81 93 GLU A O 1
ATOM 785 N N . MET A 1 94 ? -7.063 -5.542 5.418 1.00 95.00 94 MET A N 1
ATOM 786 C CA . MET A 1 94 ? -5.799 -5.495 6.141 1.00 95.00 94 MET A CA 1
ATOM 787 C C . MET A 1 94 ? -6.005 -5.199 7.627 1.00 95.00 94 MET A C 1
ATOM 789 O O . MET A 1 94 ? -5.498 -5.945 8.465 1.00 95.00 94 MET A O 1
ATOM 793 N N . PHE A 1 95 ? -6.757 -4.150 7.962 1.00 95.44 95 PHE A N 1
ATOM 794 C CA . PHE A 1 95 ? -6.972 -3.762 9.356 1.00 95.44 95 PHE A CA 1
ATOM 795 C C . PHE A 1 95 ? -7.950 -4.693 10.088 1.00 95.44 95 PHE A C 1
ATOM 797 O O . PHE A 1 95 ? -7.753 -4.956 11.273 1.00 95.44 95 PHE A O 1
ATOM 804 N N . ASP A 1 96 ? -8.911 -5.310 9.392 1.00 94.94 96 ASP A N 1
ATOM 805 C CA . ASP A 1 96 ? -9.726 -6.408 9.934 1.00 94.94 96 ASP A CA 1
ATOM 806 C C . ASP A 1 96 ? -8.857 -7.614 10.317 1.00 94.94 96 ASP A C 1
ATOM 808 O O . ASP A 1 96 ? -9.084 -8.258 11.345 1.00 94.94 96 ASP A O 1
ATOM 812 N N . ALA A 1 97 ? -7.849 -7.934 9.497 1.00 93.31 97 ALA A N 1
ATOM 813 C CA . ALA A 1 97 ? -6.915 -9.019 9.778 1.00 93.31 97 ALA A CA 1
ATOM 814 C C . ALA A 1 97 ? -5.931 -8.673 10.908 1.00 93.31 97 ALA A C 1
ATOM 816 O O . ALA A 1 97 ? -5.583 -9.555 11.696 1.00 93.31 97 ALA A O 1
ATOM 817 N N . ALA A 1 98 ? -5.490 -7.413 10.992 1.00 92.19 98 ALA A N 1
ATOM 818 C CA . ALA A 1 98 ? -4.620 -6.922 12.061 1.00 92.19 98 ALA A CA 1
ATOM 819 C C . ALA A 1 98 ? -5.357 -6.827 13.412 1.00 92.19 98 ALA A C 1
ATOM 821 O O . ALA A 1 98 ? -4.774 -7.112 14.461 1.00 92.19 98 ALA A O 1
ATOM 822 N N . GLY A 1 99 ? -6.655 -6.517 13.370 1.00 92.00 99 GLY A N 1
ATOM 823 C CA . GLY A 1 99 ? -7.524 -6.347 14.527 1.00 92.00 99 GLY A CA 1
ATOM 824 C C . GLY A 1 99 ? -7.412 -4.959 15.162 1.00 92.00 99 GLY A C 1
ATOM 825 O O . GLY A 1 99 ? -6.447 -4.228 14.965 1.00 92.00 99 GLY A O 1
ATOM 826 N N . A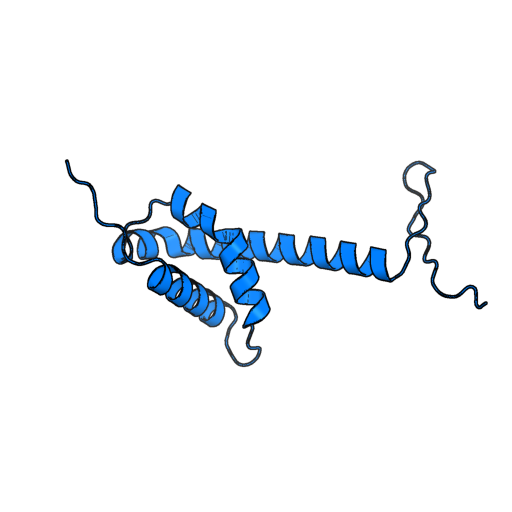RG A 1 100 ? -8.419 -4.588 15.962 1.00 90.38 100 ARG A N 1
ATOM 827 C CA . ARG A 1 100 ? -8.406 -3.329 16.718 1.00 90.38 100 ARG A CA 1
ATOM 828 C C . ARG A 1 100 ? -7.330 -3.372 17.802 1.00 90.38 100 ARG A C 1
ATOM 830 O O . ARG A 1 100 ? -7.295 -4.302 18.610 1.00 90.38 100 ARG A O 1
ATOM 837 N N . LYS A 1 101 ? -6.507 -2.331 17.869 1.00 88.19 101 LYS A N 1
ATOM 838 C CA . LYS A 1 101 ? -5.544 -2.128 18.945 1.00 88.19 101 LYS A CA 1
ATOM 839 C C . LYS A 1 101 ? -6.286 -1.649 20.194 1.00 88.19 101 LYS A C 1
ATOM 841 O O . LYS A 1 101 ? -6.981 -0.633 20.169 1.00 88.19 101 LYS A O 1
ATOM 846 N N . GLU A 1 102 ? -6.185 -2.404 21.287 1.00 76.38 102 GLU A N 1
ATOM 847 C CA . GLU A 1 102 ? -6.717 -1.953 22.574 1.00 76.38 102 GLU A CA 1
ATOM 848 C C . GLU A 1 102 ? -5.944 -0.703 23.016 1.00 76.38 102 GLU A C 1
ATOM 850 O O . GLU A 1 102 ? -4.710 -0.685 23.027 1.00 76.38 102 GLU A O 1
ATOM 855 N N . SER A 1 103 ? -6.673 0.360 23.353 1.00 62.06 103 SER A N 1
ATOM 856 C CA . SER A 1 103 ? -6.097 1.554 23.959 1.00 62.06 103 SER A CA 1
ATOM 857 C C . SER A 1 103 ? -5.527 1.168 25.323 1.00 62.06 103 SER A C 1
ATOM 859 O O . SER A 1 103 ? -6.284 0.900 26.257 1.00 62.06 103 SER A O 1
ATOM 861 N N . ASN A 1 104 ? -4.198 1.125 25.437 1.00 56.50 104 ASN A N 1
ATOM 862 C CA . ASN A 1 104 ? -3.514 1.047 26.726 1.00 56.50 104 ASN A CA 1
ATOM 863 C C . ASN A 1 104 ? -3.654 2.404 27.436 1.00 56.50 104 ASN A C 1
ATOM 865 O O . ASN A 1 104 ? -2.710 3.191 27.468 1.00 56.50 104 ASN A O 1
ATOM 869 N N . ASP A 1 105 ? -4.845 2.688 27.959 1.00 54.59 105 ASP A N 1
ATOM 870 C CA . ASP A 1 105 ? -5.041 3.725 28.969 1.00 54.59 105 ASP A CA 1
ATOM 871 C C . ASP A 1 105 ? -4.623 3.135 30.330 1.00 54.59 105 ASP A C 1
ATOM 873 O O . ASP A 1 105 ? -5.436 2.519 31.023 1.00 54.59 105 ASP A O 1
ATOM 877 N N . ASP A 1 106 ? -3.337 3.288 30.669 1.00 44.34 106 ASP A N 1
ATOM 878 C CA . ASP A 1 106 ? -2.769 3.091 32.019 1.00 44.34 106 ASP A CA 1
ATOM 879 C C . ASP A 1 106 ? -2.656 4.438 32.763 1.00 44.34 106 ASP A C 1
ATOM 881 O O . ASP A 1 106 ? -2.110 5.407 32.179 1.00 44.34 106 ASP A O 1
#

Sequence (106 aa):
MNSKNKIVVTSWNGKSWEMTPEQIEAAYRYKEHQYRIEDAENQLDGNADWIEEEYGYSHDEIMDFADELAERFEDKFDCNVSENDDWVARIIEMFDAAGRKESNDD

Foldseek 3Di:
DDPPFWDWDDDDVNDIDTDGPVRVVVVVVVVVLVVLLVVLLVLLQVCVVVCCVPAVDHSVRSNVCSSVLSVQCVVDPDPVDDSNVSSVVSSCVVSVVVGHDDPPPD